Protein AF-A0A812HSA8-F1 (afdb_monomer_lite)

Secondary structure (DSSP, 8-state):
-------EEEEEE-SSHHHHHHHHHHHHHH--EEEEE-GGGSSS--S-GGGEEEEEEE-S---HHHHHHHHHHHHHHHTTSTT---

pLDDT: mean 75.87, std 15.9, range [35.22, 90.75]

Structure (mmCIF, N/CA/C/O backbone):
data_AF-A0A812HSA8-F1
#
_entry.id   AF-A0A812HSA8-F1
#
loop_
_atom_site.group_PDB
_atom_site.id
_atom_site.type_symbol
_atom_site.label_atom_id
_atom_site.label_alt_id
_atom_site.label_comp_id
_atom_site.label_asym_id
_atom_site.label_entity_id
_atom_site.label_seq_id
_atom_site.pdbx_PDB_ins_code
_atom_site.Cartn_x
_atom_site.Cartn_y
_atom_site.Cartn_z
_atom_site.occupancy
_atom_site.B_iso_or_equiv
_atom_site.auth_seq_id
_atom_site.auth_comp_id
_atom_site.auth_asym_id
_atom_site.auth_atom_id
_atom_site.pdbx_PDB_model_num
ATOM 1 N N . MET A 1 1 ? -11.133 4.591 30.297 1.00 35.22 1 MET A N 1
ATOM 2 C CA . MET A 1 1 ? -9.883 4.620 29.511 1.00 35.22 1 MET A CA 1
ATOM 3 C C . MET A 1 1 ? -10.152 3.846 28.235 1.00 35.22 1 MET A C 1
ATOM 5 O O . MET A 1 1 ? -10.140 2.623 28.262 1.00 35.22 1 MET A O 1
ATOM 9 N N . GLU A 1 2 ? -10.538 4.537 27.164 1.00 36.06 2 GLU A N 1
ATOM 10 C CA . GLU A 1 2 ? -10.787 3.893 25.873 1.00 36.06 2 GLU A CA 1
ATOM 11 C C . GLU A 1 2 ? -9.442 3.493 25.269 1.00 36.06 2 GLU A C 1
ATOM 13 O O . GLU A 1 2 ? -8.704 4.328 24.753 1.00 36.06 2 GLU A O 1
ATOM 18 N N . ASN A 1 3 ? -9.110 2.206 25.356 1.00 44.78 3 ASN A N 1
ATOM 19 C CA . ASN A 1 3 ? -8.117 1.604 24.476 1.00 44.78 3 ASN A CA 1
ATOM 20 C C . ASN A 1 3 ? -8.721 1.625 23.066 1.00 44.78 3 ASN A C 1
ATOM 22 O O . ASN A 1 3 ? -9.356 0.664 22.632 1.00 44.78 3 ASN A O 1
ATOM 26 N N . GLN A 1 4 ? -8.608 2.764 22.379 1.00 49.81 4 GLN A N 1
ATOM 27 C CA . GLN A 1 4 ? -8.951 2.856 20.970 1.00 49.81 4 GLN A CA 1
ATOM 28 C C . GLN A 1 4 ? -7.955 1.980 20.219 1.00 49.81 4 GLN A C 1
ATOM 30 O O . GLN A 1 4 ? -6.824 2.379 19.948 1.00 49.81 4 GLN A O 1
ATOM 35 N N . ASN A 1 5 ? -8.385 0.755 19.935 1.00 55.00 5 ASN A N 1
ATOM 36 C CA . ASN A 1 5 ? -7.713 -0.211 19.081 1.00 55.00 5 ASN A CA 1
ATOM 37 C C . ASN A 1 5 ? -7.736 0.348 17.644 1.00 55.00 5 ASN A C 1
ATOM 39 O O . ASN A 1 5 ? -8.510 -0.091 16.793 1.00 55.00 5 ASN A O 1
ATOM 43 N N . THR A 1 6 ? -6.972 1.417 17.407 1.00 67.38 6 THR A N 1
ATOM 44 C CA . THR A 1 6 ? -6.840 2.071 16.108 1.00 67.38 6 THR A CA 1
ATOM 45 C C . THR A 1 6 ? -6.167 1.066 15.193 1.00 67.38 6 THR A C 1
ATOM 47 O O . THR A 1 6 ? -4.979 0.763 15.318 1.00 67.38 6 THR A O 1
ATOM 50 N N . ARG A 1 7 ? -6.972 0.458 14.317 1.00 80.56 7 ARG A N 1
ATOM 51 C CA . ARG A 1 7 ? -6.496 -0.537 13.357 1.00 80.56 7 ARG A CA 1
ATOM 52 C C . ARG A 1 7 ? -5.375 0.107 12.557 1.00 80.56 7 ARG A C 1
ATOM 54 O O . ARG A 1 7 ? -5.599 1.136 11.927 1.00 80.56 7 ARG A O 1
ATOM 61 N N . LYS A 1 8 ? -4.177 -0.470 12.609 1.00 84.38 8 LYS A N 1
ATOM 62 C CA . LYS A 1 8 ? -3.062 -0.023 11.776 1.00 84.38 8 LYS A CA 1
ATOM 63 C C . LYS A 1 8 ? -3.202 -0.653 10.405 1.00 84.38 8 LYS A C 1
ATOM 65 O O . LYS A 1 8 ? -3.358 -1.870 10.299 1.00 84.38 8 LYS A O 1
ATOM 70 N N . VAL A 1 9 ? -3.147 0.160 9.368 1.00 87.25 9 VAL A N 1
ATOM 71 C CA . VAL A 1 9 ? -3.263 -0.269 7.980 1.00 87.25 9 VAL A CA 1
ATOM 72 C C . VAL A 1 9 ? -2.095 0.317 7.207 1.00 87.25 9 VAL A C 1
ATOM 74 O O . VAL A 1 9 ? -1.769 1.488 7.371 1.00 87.25 9 VAL A O 1
ATOM 77 N N . ILE A 1 10 ? -1.454 -0.491 6.370 1.00 88.38 10 ILE A N 1
ATOM 78 C CA . ILE A 1 10 ? -0.505 0.037 5.387 1.00 88.38 10 ILE A CA 1
ATOM 79 C C . ILE A 1 10 ? -1.262 0.339 4.107 1.00 88.38 10 ILE A C 1
ATOM 81 O O . ILE A 1 10 ? -2.029 -0.498 3.641 1.00 88.38 10 ILE A O 1
ATOM 85 N N . LEU A 1 11 ? -1.002 1.502 3.529 1.00 89.44 11 LEU A N 1
ATOM 86 C CA . LEU A 1 11 ? -1.416 1.866 2.186 1.00 89.44 11 LEU A CA 1
ATOM 87 C C . LEU A 1 11 ? -0.170 1.910 1.295 1.00 89.44 11 LEU A C 1
ATOM 89 O O . LEU A 1 11 ? 0.682 2.786 1.445 1.00 89.44 11 LEU A O 1
ATOM 93 N N . ILE A 1 12 ? -0.059 0.927 0.402 1.00 88.38 12 ILE A N 1
ATOM 94 C CA . ILE A 1 12 ? 0.993 0.851 -0.612 1.00 88.38 12 ILE A CA 1
ATOM 95 C C . ILE A 1 12 ? 0.527 1.640 -1.829 1.00 88.38 12 ILE A C 1
ATOM 97 O O . ILE A 1 12 ? -0.489 1.292 -2.425 1.00 88.38 12 ILE A O 1
ATOM 101 N N . THR A 1 13 ? 1.252 2.694 -2.180 1.00 88.81 13 THR A N 1
ATOM 102 C CA . THR A 1 13 ? 0.815 3.681 -3.177 1.00 88.81 13 THR A CA 1
ATOM 103 C C . THR A 1 13 ? 1.994 4.472 -3.722 1.00 88.81 13 THR A C 1
ATOM 105 O O . THR A 1 13 ? 3.056 4.526 -3.104 1.00 88.81 13 THR A O 1
ATOM 108 N N . GLU A 1 14 ? 1.801 5.123 -4.866 1.00 81.88 14 GLU A N 1
ATOM 109 C CA . GLU A 1 14 ? 2.683 6.209 -5.297 1.00 81.88 14 GLU A CA 1
ATOM 110 C C . GLU A 1 14 ? 2.523 7.395 -4.348 1.00 81.88 14 GLU A C 1
ATOM 112 O O . GLU A 1 14 ? 1.395 7.706 -3.948 1.00 81.88 14 GLU A O 1
ATOM 117 N N . ASP A 1 15 ? 3.641 8.034 -3.989 1.00 76.56 15 ASP A N 1
ATOM 118 C CA . ASP A 1 15 ? 3.700 9.230 -3.139 1.00 76.56 15 ASP A CA 1
ATOM 119 C C . ASP A 1 15 ? 3.075 10.424 -3.877 1.00 76.56 15 ASP A C 1
ATOM 121 O O . ASP A 1 15 ? 3.737 11.271 -4.476 1.00 76.56 15 ASP A O 1
ATOM 125 N N . SER A 1 16 ? 1.748 10.400 -3.934 1.00 82.69 16 SER A N 1
ATOM 126 C CA . SER A 1 16 ? 0.912 11.285 -4.729 1.00 82.69 16 SER A CA 1
ATOM 127 C C . SER A 1 16 ? -0.096 12.011 -3.846 1.00 82.69 16 SER A C 1
ATOM 129 O O . SER A 1 16 ? -0.435 11.573 -2.743 1.00 82.69 16 SER A O 1
ATOM 131 N N . LEU A 1 17 ? -0.665 13.100 -4.361 1.00 85.62 17 LEU A N 1
ATOM 132 C CA . LEU A 1 17 ? -1.721 13.825 -3.654 1.00 85.62 17 LEU A CA 1
ATOM 133 C C . LEU A 1 17 ? -2.937 12.930 -3.351 1.00 85.62 17 LEU A C 1
ATOM 135 O O . LEU A 1 17 ? -3.536 13.050 -2.285 1.00 85.62 17 LEU A O 1
ATOM 139 N N . GLN A 1 18 ? -3.282 12.013 -4.259 1.00 87.31 18 GLN A N 1
ATOM 140 C CA . GLN A 1 18 ? -4.409 11.092 -4.075 1.00 87.31 18 GLN A CA 1
ATOM 141 C C . GLN A 1 18 ? -4.194 10.184 -2.862 1.00 87.31 18 GLN A C 1
ATOM 143 O O . GLN A 1 18 ? -5.103 10.015 -2.050 1.00 87.31 18 GLN A O 1
ATOM 148 N N . SER A 1 19 ? -2.966 9.698 -2.684 1.00 88.12 19 SER A N 1
ATOM 149 C CA . SER A 1 19 ? -2.601 8.851 -1.552 1.00 88.12 19 SER A CA 1
ATOM 150 C C . SER A 1 19 ? -2.734 9.562 -0.202 1.00 88.12 19 SER A C 1
ATOM 152 O O . SER A 1 19 ? -3.256 8.994 0.759 1.00 88.12 19 SER A O 1
ATOM 154 N N . SER A 1 20 ? -2.338 10.838 -0.147 1.00 89.12 20 SER A N 1
ATOM 155 C CA . SER A 1 20 ? -2.480 11.675 1.047 1.00 89.12 20 SER A CA 1
ATOM 156 C C . SER A 1 20 ? -3.950 11.933 1.373 1.00 89.12 20 SER A C 1
ATOM 158 O O . SER A 1 20 ? -4.366 11.784 2.517 1.00 89.12 20 SER A O 1
ATOM 160 N N . LEU A 1 21 ? -4.768 12.233 0.360 1.00 90.75 21 LEU A N 1
ATOM 161 C CA . LEU A 1 21 ? -6.205 12.442 0.549 1.00 90.75 21 LEU A CA 1
ATOM 162 C C . LEU A 1 21 ? -6.912 11.172 1.038 1.00 90.75 21 LEU A C 1
ATOM 164 O O . LEU A 1 21 ? -7.771 11.240 1.918 1.00 90.75 21 LEU A O 1
ATOM 168 N N . LEU A 1 22 ? -6.553 10.008 0.490 1.00 89.44 22 LEU A N 1
ATOM 169 C CA . LEU A 1 22 ? -7.099 8.731 0.938 1.00 89.44 22 LEU A CA 1
ATOM 170 C C . LEU A 1 22 ? -6.707 8.450 2.391 1.00 89.44 22 LEU A C 1
ATOM 172 O O . LEU A 1 22 ? -7.569 8.084 3.191 1.00 89.44 22 LEU A O 1
ATOM 176 N N . LYS A 1 23 ? -5.437 8.675 2.747 1.00 90.12 23 LYS A N 1
ATOM 177 C CA . LYS A 1 23 ? -4.952 8.576 4.126 1.00 90.12 23 LYS A CA 1
ATOM 178 C C . LYS A 1 23 ? -5.789 9.448 5.066 1.00 90.12 23 LYS A C 1
ATOM 180 O O . LYS A 1 23 ? -6.342 8.922 6.030 1.00 90.12 23 LYS A O 1
ATOM 185 N N . ASP A 1 24 ? -5.954 10.730 4.749 1.00 90.19 24 ASP A N 1
ATOM 186 C CA . ASP A 1 24 ? -6.705 11.670 5.585 1.00 90.19 24 ASP A CA 1
ATOM 187 C C . ASP A 1 24 ? -8.154 11.216 5.789 1.00 90.19 24 ASP A C 1
ATOM 189 O O . ASP A 1 24 ? -8.688 11.288 6.896 1.00 90.19 24 ASP A O 1
ATOM 193 N N . VAL A 1 25 ? -8.808 10.698 4.746 1.00 90.19 25 VAL A N 1
ATOM 194 C CA . VAL A 1 25 ? -10.176 10.170 4.848 1.00 90.19 25 VAL A CA 1
ATOM 195 C C . VAL A 1 25 ? -10.239 8.935 5.752 1.00 90.19 25 VAL A C 1
ATOM 197 O O . VAL A 1 25 ? -11.154 8.832 6.572 1.00 90.19 25 VAL A O 1
ATOM 200 N N . LEU A 1 26 ? -9.291 8.004 5.624 1.00 88.81 26 LEU A N 1
ATOM 201 C CA . LEU A 1 26 ? -9.235 6.792 6.448 1.00 88.81 26 LEU A CA 1
ATOM 202 C C . LEU A 1 26 ? -8.957 7.121 7.924 1.00 88.81 26 LEU A C 1
ATOM 204 O O . LEU A 1 26 ? -9.595 6.553 8.812 1.00 88.81 26 LEU A O 1
ATOM 208 N N . GLU A 1 27 ? -8.062 8.072 8.187 1.00 90.06 27 GLU A N 1
ATOM 209 C CA . GLU A 1 27 ? -7.730 8.514 9.542 1.00 90.06 27 GLU A CA 1
ATOM 210 C C . GLU A 1 27 ? -8.890 9.285 10.181 1.00 90.06 27 GLU A C 1
ATOM 212 O O . GLU A 1 27 ? -9.327 8.948 11.281 1.00 90.06 27 GLU A O 1
ATOM 217 N N . THR A 1 28 ? -9.460 10.267 9.476 1.00 88.25 28 THR A N 1
ATOM 218 C CA . THR A 1 28 ? -10.488 11.159 10.042 1.00 88.25 28 THR A CA 1
ATOM 219 C C . THR A 1 28 ? -11.878 10.535 10.123 1.00 88.25 28 THR A C 1
ATOM 221 O O . THR A 1 28 ? -12.593 10.774 11.095 1.00 88.25 28 THR A O 1
ATOM 224 N N . LYS A 1 29 ? -12.297 9.749 9.121 1.00 87.94 29 LYS A N 1
ATOM 225 C CA . LYS A 1 29 ? -13.664 9.198 9.076 1.00 87.94 29 LYS A CA 1
ATOM 226 C C . LYS A 1 29 ? -13.781 7.818 9.697 1.00 87.94 29 LYS A C 1
ATOM 228 O O . LYS A 1 29 ? -14.847 7.482 10.205 1.00 87.94 29 LYS A O 1
ATOM 233 N N . LEU A 1 30 ? -12.729 7.005 9.608 1.00 83.88 30 LEU A N 1
ATOM 234 C CA . LEU A 1 30 ? -12.768 5.609 10.050 1.00 83.88 30 LEU A CA 1
ATOM 235 C C . LEU A 1 30 ? -11.941 5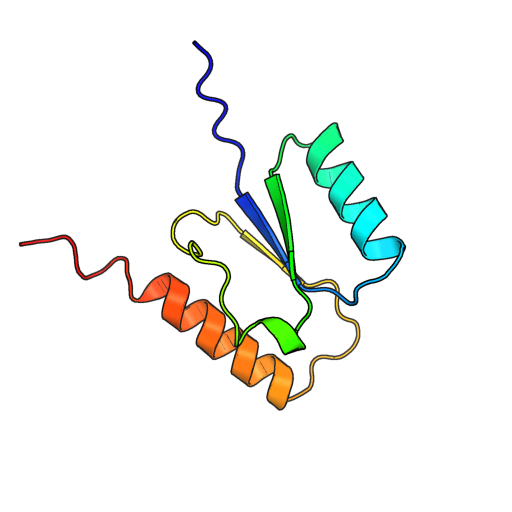.359 11.316 1.00 83.88 30 LEU A C 1
ATOM 237 O O . LEU A 1 30 ? -12.005 4.253 11.854 1.00 83.88 30 LEU A O 1
ATOM 241 N N . ASN A 1 31 ? -11.207 6.366 11.809 1.00 84.50 31 ASN A N 1
ATOM 242 C CA . ASN A 1 31 ? -10.336 6.265 12.983 1.00 84.50 31 ASN A CA 1
ATOM 243 C C . ASN A 1 31 ? -9.323 5.105 12.852 1.00 84.50 31 ASN A C 1
ATOM 245 O O . ASN A 1 31 ? -9.076 4.342 13.790 1.00 84.50 31 ASN A O 1
ATOM 249 N N . ILE A 1 32 ? -8.790 4.927 11.639 1.00 88.06 32 ILE A N 1
ATOM 250 C CA 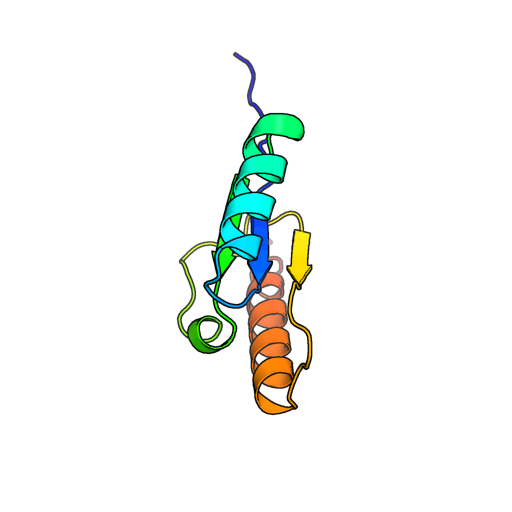. ILE A 1 32 ? -7.786 3.920 11.272 1.00 88.06 32 ILE A CA 1
ATOM 251 C C . ILE A 1 32 ? -6.435 4.622 11.209 1.00 88.06 32 ILE A C 1
ATOM 253 O O . ILE A 1 32 ? -6.353 5.695 10.639 1.00 88.06 32 ILE A O 1
ATOM 257 N N . ASN A 1 33 ? -5.372 4.027 11.744 1.00 86.50 33 ASN A N 1
ATOM 258 C CA . ASN A 1 33 ? -4.023 4.576 11.601 1.00 86.50 33 ASN A CA 1
ATOM 259 C C . ASN A 1 33 ? -3.421 4.087 10.278 1.00 86.50 33 ASN A C 1
ATOM 261 O O . ASN A 1 33 ? -3.286 2.874 10.095 1.00 86.50 33 ASN A O 1
ATOM 265 N N . VAL A 1 34 ? -3.083 5.001 9.366 1.00 87.25 34 VAL A N 1
ATOM 266 C CA . VAL A 1 34 ? -2.633 4.639 8.019 1.00 87.25 34 VAL A CA 1
ATOM 267 C C . VAL A 1 34 ? -1.172 5.006 7.801 1.00 87.25 34 VAL A C 1
ATOM 269 O O . VAL A 1 34 ? -0.767 6.166 7.858 1.00 87.25 34 VAL A O 1
ATOM 272 N N . GLN A 1 35 ? -0.375 3.998 7.462 1.00 87.56 35 GLN A N 1
ATOM 273 C CA . GLN A 1 35 ? 1.012 4.169 7.063 1.00 87.56 35 GLN A CA 1
ATOM 274 C C . GLN A 1 35 ? 1.138 4.118 5.539 1.00 87.56 35 GLN A C 1
ATOM 276 O O . GLN A 1 35 ? 0.885 3.083 4.927 1.00 87.56 35 GLN A O 1
ATOM 281 N N . LEU A 1 36 ? 1.567 5.227 4.938 1.00 87.25 36 LEU A N 1
ATOM 282 C CA . LEU A 1 36 ? 1.888 5.302 3.513 1.00 87.25 36 LEU A CA 1
ATOM 283 C C . LEU A 1 36 ? 3.262 4.687 3.246 1.00 87.25 36 LEU A C 1
ATOM 285 O O . LEU A 1 36 ? 4.239 5.031 3.915 1.00 87.25 36 LEU A O 1
ATOM 289 N N . ILE A 1 37 ? 3.335 3.786 2.268 1.00 86.50 37 ILE A N 1
ATOM 290 C CA . ILE A 1 37 ? 4.582 3.149 1.841 1.00 86.50 37 ILE A CA 1
ATOM 291 C C . ILE A 1 37 ? 4.640 3.120 0.315 1.00 86.50 37 ILE A C 1
ATOM 293 O O . ILE A 1 37 ? 3.748 2.588 -0.340 1.00 86.50 37 ILE A O 1
ATOM 297 N N . SER A 1 38 ? 5.726 3.640 -0.252 1.00 86.75 38 SER A N 1
ATOM 298 C CA . SER A 1 38 ? 6.026 3.449 -1.671 1.00 86.75 38 SER A CA 1
ATOM 299 C C . SER A 1 38 ? 6.480 2.007 -1.927 1.00 86.75 38 SER A C 1
ATOM 301 O O . SER A 1 38 ? 7.230 1.468 -1.109 1.00 86.75 38 SER A O 1
ATOM 303 N N . PRO A 1 39 ? 6.125 1.381 -3.062 1.00 82.50 39 PRO A N 1
ATOM 304 C CA . PRO A 1 39 ? 6.523 0.002 -3.358 1.00 82.50 39 PRO A CA 1
ATOM 305 C C . PRO A 1 39 ? 8.041 -0.241 -3.309 1.00 82.50 39 PRO A C 1
ATOM 307 O O . PRO A 1 39 ? 8.498 -1.294 -2.879 1.00 82.50 39 PRO A O 1
ATOM 310 N N . GLU A 1 40 ? 8.833 0.759 -3.693 1.00 82.25 40 GLU A N 1
ATOM 311 C CA . GLU A 1 40 ? 10.303 0.753 -3.630 1.00 82.25 40 GLU A CA 1
ATOM 312 C C . GLU A 1 40 ? 10.869 0.714 -2.198 1.00 82.25 40 GLU A C 1
ATOM 314 O O . GLU A 1 40 ? 11.999 0.288 -1.979 1.00 82.25 40 GLU A O 1
ATOM 319 N N . LYS A 1 41 ? 10.074 1.127 -1.204 1.00 81.25 41 LYS A N 1
ATOM 320 C CA . LYS A 1 41 ? 10.442 1.143 0.217 1.00 81.25 41 LYS A CA 1
ATOM 321 C C . LYS A 1 41 ? 9.980 -0.115 0.958 1.00 81.25 41 LYS A C 1
ATOM 323 O O . LYS A 1 41 ? 10.203 -0.225 2.159 1.00 81.25 41 LYS A O 1
ATOM 328 N N . LEU A 1 42 ? 9.358 -1.080 0.272 1.00 78.88 42 LEU A N 1
ATOM 329 C CA . LEU A 1 42 ? 8.926 -2.343 0.889 1.00 78.88 42 LEU A CA 1
ATOM 330 C C . LEU A 1 42 ? 10.106 -3.171 1.427 1.00 78.88 42 LEU A C 1
ATOM 332 O O . LEU A 1 42 ? 9.952 -3.859 2.437 1.00 78.88 42 LEU A O 1
ATOM 336 N N . ASP A 1 43 ? 11.282 -3.041 0.807 1.00 74.00 43 ASP A N 1
ATOM 337 C CA . ASP A 1 43 ? 12.514 -3.736 1.211 1.00 74.00 43 ASP A CA 1
ATOM 338 C C . ASP A 1 43 ? 13.158 -3.096 2.454 1.00 74.00 43 ASP A C 1
ATOM 340 O O . ASP A 1 43 ? 13.844 -3.754 3.238 1.00 74.00 43 ASP A O 1
ATOM 344 N N . THR A 1 44 ? 12.913 -1.800 2.666 1.00 68.25 44 THR A N 1
ATOM 345 C CA . THR A 1 44 ? 13.415 -1.008 3.796 1.00 68.25 44 THR A CA 1
ATOM 346 C C . THR A 1 44 ? 12.322 -0.912 4.855 1.00 68.25 44 THR A C 1
ATOM 348 O O . THR A 1 44 ? 11.643 0.099 5.008 1.00 68.25 44 THR A O 1
ATOM 351 N N . GLN A 1 45 ? 12.102 -2.022 5.562 1.00 62.78 45 GLN A N 1
ATOM 352 C CA . GLN A 1 45 ? 11.009 -2.156 6.527 1.00 62.78 45 GLN A CA 1
ATOM 353 C C . GLN A 1 45 ? 10.928 -0.989 7.530 1.00 62.78 45 GLN A C 1
ATOM 355 O O . GLN A 1 45 ? 11.902 -0.721 8.236 1.00 62.78 45 GLN A O 1
ATOM 360 N N . PRO A 1 46 ? 9.741 -0.395 7.736 1.00 54.31 46 PRO A N 1
ATOM 361 C CA . PRO A 1 46 ? 9.423 0.245 9.001 1.00 54.31 46 PRO A CA 1
ATOM 362 C C . PRO A 1 46 ? 9.160 -0.829 10.073 1.00 54.31 46 PRO A C 1
ATOM 364 O O . PRO A 1 46 ? 8.493 -1.836 9.837 1.00 54.31 46 PRO A O 1
ATOM 367 N N . GLU A 1 47 ? 9.701 -0.603 11.268 1.00 53.97 47 GLU A N 1
ATOM 368 C CA . GLU A 1 47 ? 10.020 -1.585 12.320 1.00 53.97 47 GLU A CA 1
ATOM 369 C C . GLU A 1 47 ? 8.880 -2.446 12.913 1.00 53.97 47 GLU A C 1
ATOM 371 O O . GLU A 1 47 ? 9.129 -3.223 13.834 1.00 53.97 47 GLU A O 1
ATOM 376 N N . SER A 1 48 ? 7.629 -2.395 12.449 1.00 55.12 48 SER A N 1
ATOM 377 C CA . SER A 1 48 ? 6.555 -3.155 13.118 1.00 55.12 48 SER A CA 1
ATOM 378 C C . SER A 1 48 ? 5.361 -3.529 12.238 1.00 55.12 48 SER A C 1
ATOM 380 O O . SER A 1 48 ? 4.219 -3.153 12.493 1.00 55.12 48 SER A O 1
ATOM 382 N N . VAL A 1 49 ? 5.602 -4.418 11.269 1.00 59.12 49 VAL A N 1
ATOM 383 C CA . VAL A 1 49 ? 4.536 -5.144 10.540 1.00 59.12 49 VAL A CA 1
ATOM 384 C C . VAL A 1 49 ? 3.696 -6.044 11.472 1.00 59.12 49 VAL A C 1
ATOM 386 O O . VAL A 1 49 ? 2.592 -6.454 11.134 1.00 59.12 49 VAL A O 1
ATOM 389 N N . SER A 1 50 ? 4.176 -6.308 12.691 1.00 58.06 50 SER A N 1
ATOM 390 C CA . SER A 1 50 ? 3.562 -7.207 13.679 1.00 58.06 50 SER A CA 1
ATOM 391 C C . SER A 1 50 ? 2.210 -6.754 14.243 1.00 58.06 50 SER A C 1
ATOM 393 O O . SER A 1 50 ? 1.571 -7.528 14.946 1.00 58.06 50 SER A O 1
ATOM 395 N N . SER A 1 51 ? 1.762 -5.524 13.969 1.00 69.31 51 SER A N 1
ATOM 396 C CA . SER A 1 51 ? 0.506 -4.978 14.519 1.00 69.31 51 SER A CA 1
ATOM 397 C C . SER A 1 51 ? -0.460 -4.449 13.455 1.00 69.31 51 SER A C 1
ATOM 399 O O . SER A 1 51 ? -1.343 -3.646 13.752 1.00 69.31 51 SER A O 1
ATOM 401 N N . ILE A 1 52 ? -0.293 -4.889 12.208 1.00 75.88 52 ILE A N 1
ATOM 402 C CA . ILE A 1 52 ? -1.055 -4.387 11.063 1.00 75.88 52 ILE A CA 1
ATOM 403 C C . ILE A 1 52 ? -2.286 -5.256 10.829 1.00 75.88 52 ILE A C 1
ATOM 405 O O . ILE A 1 52 ? -2.197 -6.474 10.728 1.00 75.88 52 ILE A O 1
ATOM 409 N N . SER A 1 53 ? -3.447 -4.612 10.740 1.00 82.06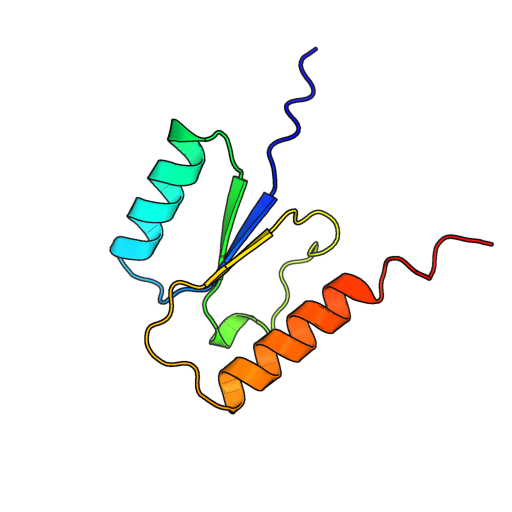 53 SER A N 1
ATOM 410 C CA . SER A 1 53 ? -4.745 -5.260 10.536 1.00 82.06 53 SER A CA 1
ATOM 411 C C . SER A 1 53 ? -5.067 -5.507 9.062 1.00 82.06 53 SER A C 1
ATOM 413 O O . SER A 1 53 ? -5.797 -6.444 8.753 1.00 82.06 53 SER A O 1
ATOM 415 N N . ALA A 1 54 ? -4.565 -4.665 8.153 1.00 84.19 54 ALA A N 1
ATOM 416 C CA . ALA A 1 54 ? -4.789 -4.807 6.715 1.00 84.19 54 ALA A CA 1
ATOM 417 C C . ALA A 1 54 ? -3.706 -4.097 5.888 1.00 84.19 54 ALA A C 1
ATOM 419 O O . ALA A 1 54 ? -3.023 -3.195 6.376 1.00 84.19 54 ALA A O 1
ATOM 420 N N . ILE A 1 55 ? -3.593 -4.489 4.618 1.00 86.56 55 ILE A N 1
ATOM 421 C CA . ILE A 1 55 ? -2.780 -3.802 3.612 1.00 86.56 55 ILE A CA 1
ATOM 422 C C . ILE A 1 55 ? -3.710 -3.390 2.468 1.00 86.56 55 ILE A C 1
ATOM 424 O O . ILE A 1 55 ? -4.399 -4.234 1.899 1.00 86.56 55 ILE A O 1
ATOM 428 N N . LEU A 1 56 ? -3.729 -2.099 2.158 1.00 87.81 56 LEU A N 1
ATOM 429 C CA . LEU A 1 56 ? -4.380 -1.497 1.002 1.00 87.81 56 LEU A CA 1
ATOM 430 C C . LEU A 1 56 ? -3.331 -1.290 -0.094 1.00 87.81 56 LEU A C 1
ATOM 432 O O . LEU A 1 56 ? -2.208 -0.881 0.193 1.00 87.81 56 LEU A O 1
ATOM 436 N N . LEU A 1 57 ? -3.702 -1.566 -1.339 1.00 86.81 57 LEU A N 1
ATOM 437 C CA . LEU A 1 57 ? -2.872 -1.339 -2.519 1.00 86.81 57 LEU A CA 1
ATOM 438 C C . LEU A 1 57 ? -3.609 -0.359 -3.429 1.00 86.81 57 LEU A C 1
ATOM 440 O O . LEU A 1 57 ? -4.670 -0.691 -3.952 1.00 86.81 57 LEU A O 1
ATOM 444 N N . ASP A 1 58 ? -3.038 0.828 -3.593 1.00 85.69 58 ASP A N 1
ATOM 445 C CA . ASP A 1 58 ? -3.475 1.863 -4.529 1.00 85.69 58 ASP A CA 1
ATOM 446 C C . ASP A 1 58 ? -2.373 2.055 -5.577 1.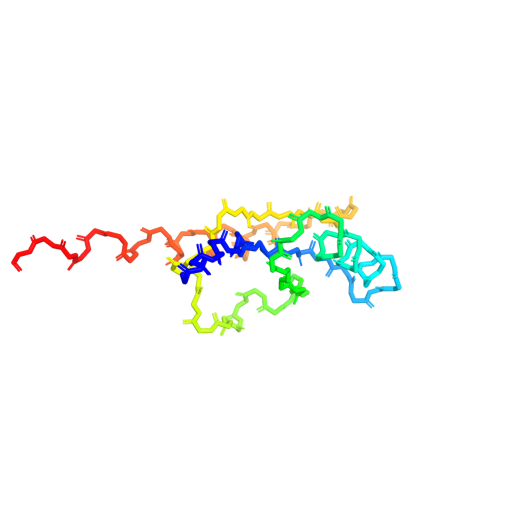00 85.69 58 ASP A C 1
ATOM 448 O O . ASP A 1 58 ? -1.566 2.982 -5.533 1.00 85.69 58 ASP A O 1
ATOM 452 N N . TYR A 1 59 ? -2.246 1.062 -6.460 1.00 79.88 59 TYR A N 1
ATOM 453 C CA . TYR A 1 59 ? -1.199 1.013 -7.475 1.00 79.88 59 TYR A CA 1
ATOM 454 C C . TYR A 1 59 ? -1.780 0.494 -8.788 1.00 79.88 59 TYR A C 1
ATOM 456 O O . TYR A 1 59 ? -2.362 -0.591 -8.827 1.00 79.88 59 TYR A O 1
ATOM 464 N N . SER A 1 60 ? -1.638 1.269 -9.865 1.00 79.25 60 SER A N 1
ATOM 465 C CA . SER A 1 60 ? -2.316 0.976 -11.138 1.00 79.25 60 SER A CA 1
ATOM 466 C C . SER A 1 60 ? -1.732 -0.236 -11.873 1.00 79.25 60 SER A C 1
ATOM 468 O O . SER A 1 60 ? -2.470 -0.968 -12.529 1.00 79.25 60 SER A O 1
ATOM 470 N N . VAL A 1 61 ? -0.415 -0.459 -11.783 1.00 83.44 61 VAL A N 1
ATOM 471 C CA . VAL A 1 61 ? 0.280 -1.555 -12.479 1.00 83.44 61 VAL A CA 1
ATOM 472 C C . VAL A 1 61 ? 1.327 -2.162 -11.561 1.00 83.44 61 VAL A C 1
ATOM 474 O O . VAL A 1 61 ? 2.304 -1.510 -11.228 1.00 83.44 61 VAL A O 1
ATOM 477 N N . ILE A 1 62 ? 1.166 -3.426 -11.182 1.00 83.50 62 ILE A N 1
ATOM 478 C CA . ILE A 1 62 ? 2.148 -4.134 -10.355 1.00 83.50 62 ILE A CA 1
ATOM 479 C C . ILE A 1 62 ? 3.094 -4.909 -11.279 1.00 83.50 62 ILE A C 1
ATOM 481 O O . ILE A 1 62 ? 2.660 -5.829 -11.967 1.00 83.50 62 ILE A O 1
ATOM 485 N N . SER A 1 63 ? 4.376 -4.538 -11.303 1.00 86.56 63 SER A N 1
ATOM 486 C CA . SER A 1 63 ? 5.416 -5.309 -11.997 1.00 86.56 63 SER A CA 1
ATOM 487 C C . SER A 1 63 ? 5.817 -6.552 -11.196 1.00 86.56 63 SER A C 1
ATOM 489 O O . SER A 1 63 ? 5.627 -6.596 -9.979 1.00 86.56 63 SER A O 1
ATOM 491 N N . ASP A 1 64 ? 6.438 -7.538 -11.850 1.00 88.62 64 ASP A N 1
ATOM 492 C CA . ASP A 1 64 ? 6.934 -8.754 -11.181 1.00 88.62 64 ASP A CA 1
ATOM 493 C C . ASP A 1 64 ? 7.919 -8.441 -10.040 1.00 88.62 64 ASP A C 1
ATOM 495 O O . ASP A 1 64 ? 7.927 -9.119 -9.010 1.00 88.62 64 ASP A O 1
ATOM 499 N N . GLU A 1 65 ? 8.719 -7.382 -10.188 1.00 86.31 65 GLU A N 1
ATOM 500 C CA . GLU A 1 65 ? 9.644 -6.907 -9.155 1.00 86.31 65 GLU A CA 1
ATOM 501 C C . GLU A 1 65 ? 8.883 -6.395 -7.923 1.00 86.31 65 GLU A C 1
ATOM 503 O O . GLU A 1 65 ? 9.130 -6.848 -6.807 1.00 86.31 65 GLU A O 1
ATOM 508 N N . VAL A 1 66 ? 7.901 -5.508 -8.118 1.00 84.19 66 VAL A N 1
ATOM 509 C CA . VAL A 1 66 ? 7.068 -4.975 -7.027 1.00 84.19 66 VAL A CA 1
ATOM 510 C C . VAL A 1 66 ? 6.239 -6.080 -6.371 1.00 84.19 66 VAL A C 1
ATOM 512 O O . VAL A 1 66 ? 6.107 -6.117 -5.147 1.00 84.19 66 VAL A O 1
ATOM 515 N N . PHE A 1 67 ? 5.712 -7.008 -7.169 1.00 87.00 67 PHE A N 1
ATOM 516 C CA . PHE A 1 67 ? 4.986 -8.169 -6.669 1.00 87.00 67 PHE A CA 1
ATOM 517 C C . PHE A 1 67 ? 5.873 -9.048 -5.781 1.00 87.00 67 PHE A C 1
ATOM 519 O O . PHE A 1 67 ? 5.458 -9.440 -4.689 1.00 87.00 67 PHE A O 1
ATOM 526 N N . SER A 1 68 ? 7.109 -9.311 -6.212 1.00 88.50 68 SER A N 1
ATOM 527 C CA . SER A 1 68 ? 8.080 -10.095 -5.442 1.00 88.50 68 SER A CA 1
ATOM 528 C C . SER A 1 68 ? 8.389 -9.430 -4.098 1.00 88.50 68 SER A C 1
ATOM 530 O O . SER A 1 68 ? 8.269 -10.082 -3.059 1.00 88.50 68 SER A O 1
ATOM 532 N N . ARG A 1 69 ? 8.650 -8.114 -4.095 1.00 85.62 69 ARG A N 1
ATOM 533 C CA . ARG A 1 69 ? 8.855 -7.324 -2.866 1.00 85.62 69 ARG A CA 1
ATOM 534 C C . ARG A 1 69 ? 7.655 -7.388 -1.924 1.00 85.62 69 ARG A C 1
ATOM 536 O O . ARG A 1 69 ? 7.806 -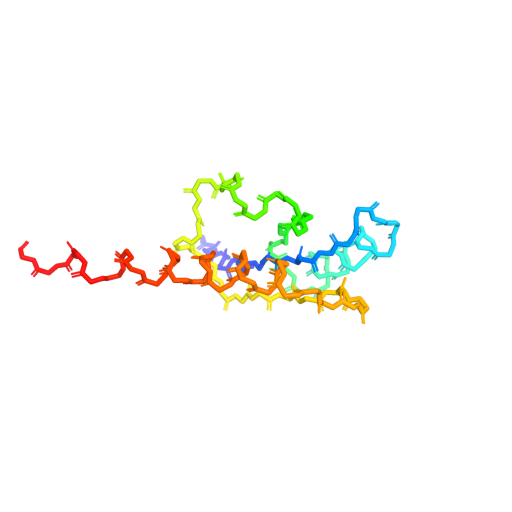7.608 -0.724 1.00 85.62 69 ARG A O 1
ATOM 543 N N . TYR A 1 70 ? 6.440 -7.247 -2.455 1.00 85.69 70 TYR A N 1
ATOM 544 C CA . TYR A 1 70 ? 5.211 -7.366 -1.667 1.00 85.69 70 TYR A CA 1
ATOM 545 C C . TYR A 1 70 ? 5.060 -8.758 -1.030 1.00 85.69 70 TYR A C 1
ATOM 547 O O . TYR A 1 70 ? 4.668 -8.882 0.135 1.00 85.69 70 TYR A O 1
ATOM 555 N N . MET A 1 71 ? 5.385 -9.819 -1.771 1.00 85.75 71 MET A N 1
ATOM 556 C CA . MET A 1 71 ? 5.312 -11.190 -1.268 1.00 85.75 71 MET A CA 1
ATOM 557 C C . MET A 1 71 ? 6.323 -11.445 -0.147 1.00 85.75 71 MET A C 1
ATOM 559 O O . MET A 1 71 ? 5.970 -12.063 0.863 1.00 85.75 71 MET A O 1
ATOM 563 N N . GLU A 1 72 ? 7.546 -10.931 -0.274 1.00 85.00 72 GLU A N 1
ATOM 564 C CA . GLU A 1 72 ? 8.547 -10.980 0.797 1.00 85.00 72 GLU A CA 1
ATOM 565 C C . GLU A 1 72 ? 8.110 -10.164 2.017 1.00 85.00 72 GLU A C 1
ATOM 567 O O . GLU A 1 72 ? 8.147 -10.665 3.146 1.00 85.00 72 GLU A O 1
ATOM 572 N N . PHE A 1 73 ? 7.587 -8.957 1.794 1.00 81.75 73 PHE A N 1
ATOM 573 C CA . PHE A 1 73 ? 7.022 -8.102 2.833 1.00 81.75 73 PHE A CA 1
ATOM 574 C C . PHE A 1 73 ? 5.935 -8.829 3.648 1.00 81.75 73 PHE A C 1
ATOM 576 O O . PHE A 1 73 ? 5.997 -8.892 4.881 1.00 81.75 73 PHE A O 1
ATOM 583 N N . LYS A 1 74 ? 4.975 -9.467 2.967 1.00 79.00 74 LYS A N 1
ATOM 584 C CA . LYS A 1 74 ? 3.898 -10.249 3.596 1.00 79.00 74 LYS A CA 1
ATOM 585 C C . LYS A 1 74 ? 4.428 -11.473 4.352 1.00 79.00 74 LYS A C 1
ATOM 587 O O . LYS A 1 74 ? 3.950 -11.780 5.451 1.00 79.00 74 LYS A O 1
ATOM 592 N N . LYS A 1 75 ? 5.410 -12.183 3.786 1.00 79.06 75 LYS A N 1
ATOM 593 C CA . LYS A 1 75 ? 6.027 -13.363 4.410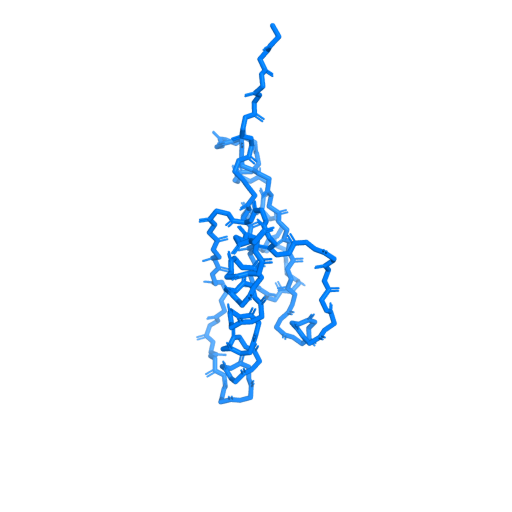 1.00 79.06 75 LYS A CA 1
ATOM 594 C C . LYS A 1 75 ? 6.737 -12.991 5.713 1.00 79.06 75 LYS A C 1
ATOM 596 O O . LYS A 1 75 ? 6.532 -13.661 6.725 1.00 79.06 75 LYS A O 1
ATOM 601 N N . ASN A 1 76 ? 7.480 -11.887 5.720 1.00 71.44 76 ASN A N 1
ATOM 602 C CA . ASN A 1 76 ? 8.204 -11.406 6.898 1.00 71.44 76 ASN A CA 1
ATOM 603 C C . ASN A 1 76 ? 7.262 -10.914 8.009 1.00 71.44 76 ASN A C 1
ATOM 605 O O . ASN A 1 76 ? 7.553 -11.109 9.189 1.00 71.44 76 ASN A O 1
ATOM 609 N N . GLY A 1 77 ? 6.109 -10.338 7.650 1.00 63.09 77 GLY A N 1
ATOM 610 C CA . GLY A 1 77 ? 5.043 -10.023 8.608 1.00 63.09 77 GLY A CA 1
ATOM 611 C C . GLY A 1 77 ? 4.417 -11.265 9.257 1.00 63.09 77 GLY A C 1
ATOM 612 O O . GLY A 1 77 ? 4.049 -11.227 10.428 1.00 63.09 77 GLY A O 1
ATOM 613 N N . SER A 1 78 ? 4.355 -12.383 8.526 1.00 51.88 78 SER A N 1
ATOM 614 C CA . SER A 1 78 ? 3.716 -13.633 8.970 1.00 51.88 78 SER A CA 1
ATOM 615 C C . SER A 1 78 ? 4.652 -14.549 9.782 1.00 51.88 78 SER A C 1
ATOM 617 O O . SER A 1 78 ? 4.203 -15.234 10.695 1.00 51.88 78 SER A O 1
ATOM 619 N N . GLN A 1 79 ? 5.964 -14.547 9.510 1.00 48.41 79 GLN A N 1
ATOM 620 C CA . GLN A 1 79 ? 6.936 -15.444 10.165 1.00 48.41 79 GLN A CA 1
ATOM 621 C C . GLN A 1 79 ? 7.223 -15.136 11.647 1.00 48.41 79 GLN A C 1
ATOM 623 O O . GLN A 1 79 ? 7.817 -15.963 12.340 1.00 48.41 79 GLN A O 1
ATOM 628 N N . ARG A 1 80 ? 6.821 -13.971 12.169 1.00 50.53 80 ARG A N 1
ATOM 629 C CA . ARG A 1 80 ? 7.037 -13.613 13.584 1.00 50.53 80 ARG A CA 1
ATOM 630 C C . ARG A 1 80 ? 5.976 -14.164 14.545 1.00 50.53 80 ARG A C 1
ATOM 632 O O . ARG A 1 80 ? 6.200 -14.101 15.749 1.00 50.53 80 ARG A O 1
ATOM 639 N N . HIS A 1 81 ? 4.873 -14.726 14.047 1.00 46.03 81 HIS A N 1
ATOM 640 C CA . HIS A 1 81 ? 3.803 -15.262 14.898 1.00 46.03 81 HIS A CA 1
ATOM 641 C C . HIS A 1 81 ? 4.117 -16.664 15.466 1.00 46.03 81 HIS A C 1
ATOM 643 O O . HIS A 1 81 ? 3.622 -17.012 16.531 1.00 46.03 81 HIS A O 1
ATOM 649 N N . ASP A 1 82 ? 5.000 -17.440 14.823 1.00 44.19 82 ASP A N 1
ATOM 650 C CA . ASP A 1 82 ? 5.294 -18.838 15.204 1.00 44.19 82 ASP A CA 1
ATOM 651 C C . ASP A 1 82 ? 6.403 -19.017 16.259 1.00 44.19 82 ASP A C 1
ATOM 653 O O . ASP A 1 82 ? 6.675 -20.131 16.697 1.00 44.19 82 ASP A O 1
ATOM 657 N N . ARG A 1 83 ? 7.081 -17.945 16.692 1.00 44.81 83 ARG A N 1
ATOM 658 C CA . ARG A 1 83 ? 8.227 -18.053 17.623 1.00 44.81 83 ARG A CA 1
ATOM 659 C C . ARG A 1 83 ? 7.921 -17.737 19.089 1.00 44.81 83 ARG A C 1
ATOM 661 O O . ARG A 1 83 ? 8.847 -17.696 19.891 1.00 44.81 83 ARG A O 1
ATOM 668 N N . SER A 1 84 ? 6.655 -17.555 19.461 1.00 46.06 84 SER A N 1
ATOM 669 C CA . SER A 1 84 ? 6.243 -17.343 20.856 1.00 46.06 84 SER A CA 1
ATOM 670 C C . SER A 1 84 ? 5.333 -18.476 21.326 1.00 46.06 84 SER A C 1
ATOM 672 O O . SER A 1 84 ? 4.135 -18.309 21.520 1.00 46.06 84 SER A O 1
ATOM 674 N N . SER A 1 85 ? 5.897 -19.675 21.436 1.00 48.38 85 SER A N 1
ATOM 675 C CA . SER A 1 85 ? 5.295 -20.808 22.148 1.00 48.38 85 SER A CA 1
ATOM 676 C C . SER A 1 85 ? 6.402 -21.781 22.538 1.00 48.38 85 SER A C 1
ATOM 678 O O . SER A 1 85 ? 6.523 -22.840 21.937 1.00 48.38 85 SER A O 1
ATOM 680 N N . TYR A 1 86 ? 7.237 -21.380 23.497 1.00 41.25 86 TYR A N 1
ATOM 681 C CA . TYR A 1 86 ? 8.007 -22.271 24.369 1.00 41.25 86 TYR A CA 1
ATOM 682 C C . TYR A 1 86 ? 8.222 -21.578 25.710 1.00 41.25 86 TYR A C 1
ATOM 684 O O . TYR A 1 86 ? 8.550 -20.369 25.686 1.00 41.25 86 TYR A O 1
#

Foldseek 3Di:
DDPPLQAEEEEAEDPDPVSVVVQCCCCPVVVHHYHYDYLVCLVVDDDPLQRHPYYHYPYDDQDPVSVVSVVVSVVVSVVVVPPPDD

Sequence (86 aa):
MENQNTRKVILITEDSLQSSLLKDVLETKLNINVQLISPEKLDTQPESVSSISAILLDYSVISDEVFSRYMEFKKNGSQRHDRSSY

Radius of gyration: 14.23 Å; chains: 1; bounding box: 27×36×42 Å